Protein AF-A0A2M8CZ99-F1 (afdb_monomer_lite)

pLDDT: mean 76.45, std 15.58, range [29.05, 92.25]

Sequence (124 aa):
MENLRRVLPVLRQHGIDKVTVSFNGEGDSGSIEDILYEPRGNEEAVKALPVEHISTSSFFDDGQWRRHATPEQSTLNEAIDALTYDYLEETNVDWYNNDGGYGDLVIDVQRWSQKIGHVAKVEF

Secondary structure (DSSP, 8-state):
-HHHHHHHHHHHHTT--EEEEEEE--SSS-EEEEEEEESSS-HHHHHT-EEEEEEEEEEEETTEEEEEEEEEEEEHHHHHHHHHHHHHHHTT---SSSS-EEEEEEEETTTTEEEEEEEEE---

Foldseek 3Di:
DQLLVFLLVLCVVVVFQKKKWKWKQPDPPTDTDDIDTPPDDCCVVQQADWTWAWDWDWDDDPNDIDIDTDTDTGGSNVSVVRVVVVVCVVVVPPCHPDFMKIFMWMQRSPVSDIDTDDIDTNPD

Radius of gyration: 14.99 Å; chains: 1; bounding box: 45×26×38 Å

Structure (mmCIF, N/CA/C/O backbone):
data_AF-A0A2M8CZ99-F1
#
_entry.id   AF-A0A2M8CZ99-F1
#
loop_
_atom_site.group_PDB
_atom_site.id
_atom_site.type_symbol
_atom_site.label_atom_id
_atom_site.label_alt_id
_atom_site.label_comp_id
_atom_site.label_asym_id
_atom_site.label_entity_id
_atom_site.label_seq_id
_atom_site.pdbx_PDB_ins_code
_atom_site.Cartn_x
_atom_site.Cartn_y
_atom_site.Cartn_z
_atom_site.occupancy
_atom_site.B_iso_or_equiv
_atom_site.auth_seq_id
_atom_site.auth_comp_id
_atom_site.auth_asym_id
_atom_site.auth_atom_id
_atom_site.pdbx_PDB_model_num
ATOM 1 N N . MET A 1 1 ? 5.457 -11.922 -4.084 1.00 71.00 1 MET A N 1
ATOM 2 C CA . MET A 1 1 ? 4.992 -11.003 -3.016 1.00 71.00 1 MET A CA 1
ATOM 3 C C . MET A 1 1 ? 4.992 -11.615 -1.625 1.00 71.00 1 MET A C 1
ATOM 5 O O . MET A 1 1 ? 3.970 -12.086 -1.123 1.00 71.00 1 MET A O 1
ATOM 9 N N . GLU A 1 2 ? 6.153 -11.585 -0.973 1.00 81.50 2 GLU A N 1
ATOM 10 C CA . GLU A 1 2 ? 6.298 -11.928 0.448 1.00 81.50 2 GLU A CA 1
ATOM 11 C C . GLU A 1 2 ? 5.700 -10.840 1.361 1.00 81.50 2 GLU A C 1
ATOM 13 O O . GLU A 1 2 ? 5.029 -11.159 2.346 1.00 81.50 2 GLU A O 1
ATOM 18 N N . ASN A 1 3 ? 5.828 -9.566 0.973 1.00 85.12 3 ASN A N 1
ATOM 19 C CA . ASN A 1 3 ? 5.297 -8.417 1.715 1.00 85.12 3 ASN A CA 1
ATOM 20 C C . ASN A 1 3 ? 3.779 -8.463 1.892 1.00 85.12 3 ASN A C 1
ATOM 22 O O . ASN A 1 3 ? 3.289 -8.213 2.991 1.00 85.12 3 ASN A O 1
ATOM 26 N N . LEU A 1 4 ? 3.032 -8.911 0.876 1.00 84.69 4 LEU A N 1
ATOM 27 C CA . LEU A 1 4 ? 1.574 -9.036 0.960 1.00 84.69 4 LEU A CA 1
ATOM 28 C C . LEU A 1 4 ? 1.154 -9.935 2.130 1.00 84.69 4 LEU A C 1
ATOM 30 O O . LEU A 1 4 ? 0.241 -9.617 2.890 1.00 84.69 4 LEU A O 1
ATOM 34 N N . ARG A 1 5 ? 1.840 -11.071 2.289 1.00 85.62 5 ARG A N 1
ATOM 35 C CA . ARG A 1 5 ? 1.526 -12.059 3.331 1.00 85.62 5 ARG A CA 1
ATOM 36 C C . ARG A 1 5 ? 1.786 -11.520 4.735 1.00 85.62 5 ARG A C 1
ATOM 38 O O . ARG A 1 5 ? 1.172 -12.004 5.682 1.00 85.62 5 ARG A O 1
ATOM 45 N N . ARG A 1 6 ? 2.677 -10.536 4.854 1.00 87.12 6 ARG A N 1
ATOM 46 C CA . ARG A 1 6 ? 3.066 -9.890 6.109 1.00 87.12 6 ARG A CA 1
ATOM 47 C C . ARG A 1 6 ? 2.130 -8.731 6.468 1.00 87.12 6 ARG A C 1
ATOM 49 O O . ARG A 1 6 ? 1.743 -8.619 7.626 1.00 87.12 6 ARG A O 1
ATOM 56 N N . VAL A 1 7 ? 1.679 -7.939 5.489 1.00 88.88 7 VAL A N 1
ATOM 57 C CA . VAL A 1 7 ? 0.775 -6.795 5.735 1.00 88.88 7 VAL A CA 1
ATOM 58 C C . VAL A 1 7 ? -0.695 -7.190 5.912 1.00 88.88 7 VAL A C 1
ATOM 60 O O . VAL A 1 7 ? -1.388 -6.610 6.746 1.00 88.88 7 VAL A O 1
ATOM 63 N N . LEU A 1 8 ? -1.188 -8.204 5.187 1.00 87.69 8 LEU A N 1
ATOM 64 C CA . LEU A 1 8 ? -2.589 -8.646 5.264 1.00 87.69 8 LEU A CA 1
ATOM 65 C C . LEU A 1 8 ? -3.090 -8.956 6.689 1.00 87.69 8 LEU A C 1
ATOM 67 O O . LEU A 1 8 ? -4.171 -8.477 7.038 1.00 87.69 8 LEU A O 1
ATOM 71 N N . PRO A 1 9 ? -2.380 -9.733 7.533 1.00 88.44 9 PRO A N 1
ATOM 72 C CA . PRO A 1 9 ? -2.855 -10.008 8.889 1.00 88.44 9 PRO A CA 1
ATOM 73 C C . PRO A 1 9 ? -2.952 -8.742 9.749 1.00 88.44 9 PRO A C 1
ATOM 75 O O . PRO A 1 9 ? -3.906 -8.620 10.516 1.00 88.44 9 PRO A O 1
ATOM 78 N N . VAL A 1 10 ? -2.028 -7.788 9.582 1.00 89.38 10 VAL A N 1
ATOM 79 C CA . VAL A 1 10 ? -2.047 -6.506 10.305 1.00 89.38 10 VAL A CA 1
ATOM 80 C C . VAL A 1 10 ? -3.265 -5.682 9.889 1.00 89.38 10 VAL A C 1
ATOM 82 O O . VAL A 1 10 ? -4.031 -5.238 10.742 1.00 89.38 10 VAL A O 1
ATOM 85 N N . LEU A 1 11 ? -3.522 -5.560 8.584 1.00 88.69 11 LEU A N 1
ATOM 86 C CA . LEU A 1 11 ? -4.700 -4.856 8.067 1.00 88.69 11 LEU A CA 1
ATOM 87 C C . LEU A 1 11 ? -6.007 -5.457 8.608 1.00 88.69 11 LEU A C 1
ATOM 89 O O . LEU A 1 11 ? -6.867 -4.728 9.104 1.00 88.69 11 LEU A O 1
ATOM 93 N N . ARG A 1 12 ? -6.126 -6.792 8.613 1.00 88.00 12 ARG A N 1
ATOM 94 C CA . ARG A 1 12 ? -7.306 -7.493 9.154 1.00 88.00 12 ARG A CA 1
ATOM 95 C C . ARG A 1 12 ? -7.498 -7.264 10.644 1.00 88.00 12 ARG A C 1
ATOM 97 O O . ARG A 1 12 ? -8.627 -7.063 11.083 1.00 88.00 12 ARG A O 1
ATOM 104 N N . GLN A 1 13 ? -6.419 -7.313 11.420 1.00 88.81 13 GLN A N 1
ATOM 105 C CA . GLN A 1 13 ? -6.473 -7.107 12.865 1.00 88.81 13 GLN A CA 1
ATOM 106 C C . GLN A 1 13 ? -6.985 -5.707 13.221 1.00 88.81 13 GLN A C 1
ATOM 108 O O . GLN A 1 13 ? -7.684 -5.544 14.219 1.00 88.81 13 GLN A O 1
ATOM 113 N N . HIS A 1 14 ? -6.669 -4.717 12.389 1.00 87.75 14 HIS A N 1
ATOM 114 C CA . HIS A 1 14 ? -7.084 -3.331 12.575 1.00 87.75 14 HIS A CA 1
ATOM 115 C C . HIS A 1 14 ? -8.393 -2.973 11.859 1.00 87.75 14 HIS A C 1
ATOM 117 O O . HIS A 1 14 ? -8.783 -1.807 11.853 1.00 87.75 14 HIS A O 1
ATOM 123 N N . GLY A 1 15 ? -9.097 -3.966 11.305 1.00 87.12 15 GLY A N 1
ATOM 124 C CA . GLY A 1 15 ? -10.402 -3.775 10.674 1.00 87.12 15 GLY A CA 1
ATOM 125 C C . GLY A 1 15 ? -10.345 -3.015 9.351 1.00 87.12 15 GLY A C 1
ATOM 126 O O . GLY A 1 15 ? -11.344 -2.416 8.975 1.00 87.12 15 GLY A O 1
ATOM 127 N N . ILE A 1 16 ? -9.196 -3.020 8.668 1.00 89.62 16 ILE A N 1
ATOM 128 C CA . ILE A 1 16 ? -9.060 -2.454 7.326 1.00 89.62 16 ILE A CA 1
ATOM 129 C C . ILE A 1 16 ? -9.536 -3.482 6.302 1.00 89.62 16 ILE A C 1
ATOM 131 O O . ILE A 1 16 ? -9.026 -4.602 6.235 1.00 89.62 16 ILE A O 1
ATOM 135 N N . ASP A 1 17 ? -10.504 -3.079 5.489 1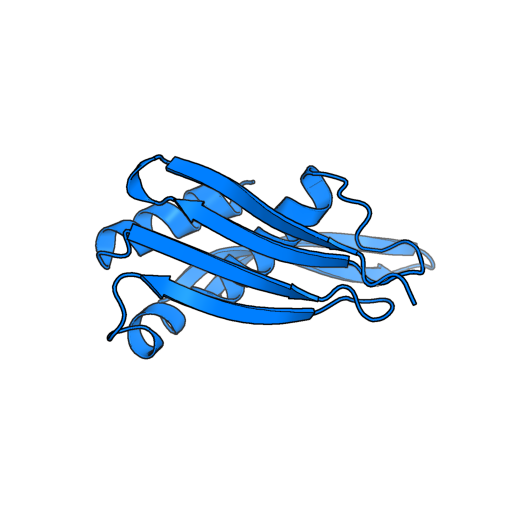.00 87.75 17 ASP A N 1
ATOM 136 C CA . ASP A 1 17 ? -11.105 -3.898 4.441 1.00 87.75 17 ASP A CA 1
ATOM 137 C C . ASP A 1 17 ? -10.393 -3.728 3.099 1.00 87.75 17 ASP A C 1
AT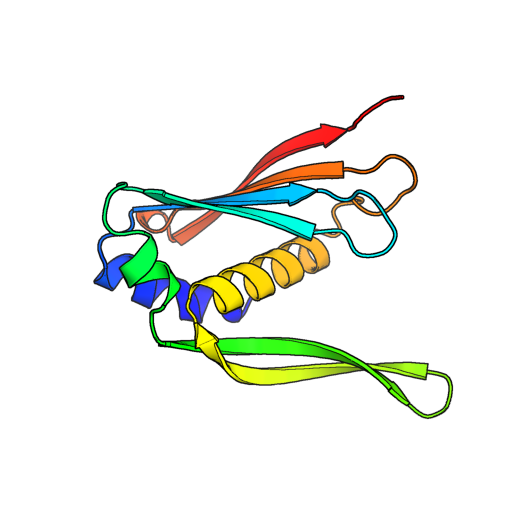OM 139 O O . ASP A 1 17 ? -10.297 -4.676 2.311 1.00 87.75 17 ASP A O 1
ATOM 143 N N . LYS A 1 18 ? -9.893 -2.520 2.829 1.00 87.31 18 LYS A N 1
ATOM 144 C CA . LYS A 1 18 ? -9.289 -2.171 1.545 1.00 87.31 18 LYS A CA 1
ATOM 145 C C . LYS A 1 18 ? -8.218 -1.101 1.722 1.00 87.31 18 LYS A C 1
ATOM 147 O O . LYS A 1 18 ? -8.410 -0.149 2.476 1.00 87.31 18 LYS A O 1
ATOM 152 N N . VAL A 1 19 ? -7.114 -1.258 1.000 1.00 89.19 19 VAL A N 1
ATOM 153 C CA . VAL A 1 19 ? -6.058 -0.245 0.885 1.00 89.19 19 VAL A CA 1
ATOM 154 C C . VAL A 1 19 ? -5.923 0.137 -0.579 1.00 89.19 19 VAL A C 1
ATOM 156 O O . VAL A 1 19 ? -5.883 -0.745 -1.436 1.00 89.19 19 VAL A O 1
ATOM 159 N N . THR A 1 20 ? -5.883 1.433 -0.865 1.00 88.50 20 THR A N 1
ATOM 160 C CA . THR A 1 20 ? -5.634 1.957 -2.212 1.00 88.50 20 THR A CA 1
ATOM 161 C C . THR A 1 20 ? -4.359 2.778 -2.169 1.00 88.50 20 THR A C 1
ATOM 163 O O . THR A 1 20 ? -4.270 3.712 -1.377 1.00 88.50 20 THR A O 1
ATOM 166 N N . VAL A 1 21 ? -3.381 2.400 -2.982 1.00 88.25 21 VAL A N 1
ATOM 167 C CA . VAL A 1 21 ? -2.092 3.080 -3.102 1.00 88.25 21 VAL A CA 1
ATOM 168 C C . VAL A 1 21 ? -2.042 3.744 -4.464 1.00 88.25 21 VAL A C 1
ATOM 170 O O . VAL A 1 21 ? -2.055 3.044 -5.476 1.00 88.25 21 VAL A O 1
ATOM 173 N N . SER A 1 22 ? -1.992 5.069 -4.486 1.00 85.31 22 SER A N 1
ATOM 174 C CA . SER A 1 22 ? -1.810 5.844 -5.708 1.00 85.31 22 SER A CA 1
ATOM 175 C C . SER A 1 22 ? -0.321 6.052 -5.949 1.00 85.31 22 SER A C 1
ATOM 177 O O . SER A 1 22 ? 0.404 6.467 -5.047 1.00 85.31 22 SER A O 1
ATOM 179 N N . PHE A 1 23 ? 0.140 5.767 -7.161 1.00 81.31 23 PHE A N 1
ATOM 180 C CA . PHE A 1 23 ? 1.528 5.958 -7.564 1.00 81.31 23 PHE A CA 1
ATOM 181 C C . PHE A 1 23 ? 1.603 6.749 -8.868 1.00 81.31 23 PHE A C 1
ATOM 183 O O . PHE A 1 23 ? 0.742 6.628 -9.747 1.00 81.31 23 PHE A O 1
ATOM 190 N N . ASN A 1 24 ? 2.660 7.544 -8.996 1.00 74.69 24 ASN A N 1
A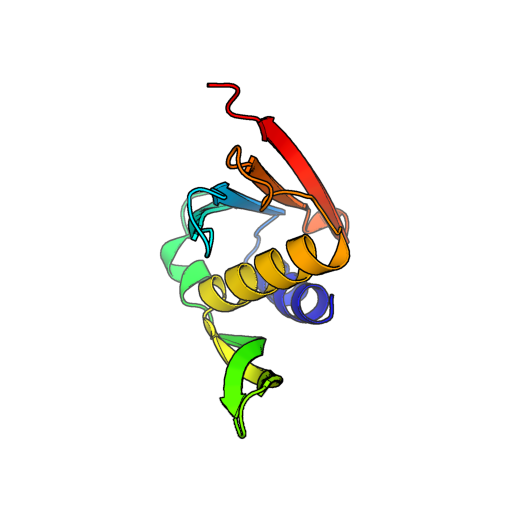TOM 191 C CA . ASN A 1 24 ? 3.035 8.206 -10.231 1.00 74.69 24 ASN A CA 1
ATOM 192 C C . ASN A 1 24 ? 4.398 7.691 -10.712 1.00 74.69 24 ASN A C 1
ATOM 194 O O . ASN A 1 24 ? 5.304 7.380 -9.946 1.00 74.69 24 ASN A O 1
ATOM 198 N N . GLY A 1 25 ? 4.525 7.550 -12.021 1.00 68.00 25 GLY A N 1
ATOM 199 C CA . GLY A 1 25 ? 5.749 7.141 -12.693 1.00 68.00 25 GLY A CA 1
ATOM 200 C C . GLY A 1 25 ? 6.535 8.312 -13.265 1.00 68.00 25 GLY A C 1
ATOM 201 O O . GLY A 1 25 ? 7.299 8.115 -14.205 1.00 68.00 25 GLY A O 1
ATOM 202 N N . GLU A 1 26 ? 6.287 9.539 -12.801 1.00 56.03 26 GLU A N 1
ATOM 203 C CA . GLU A 1 26 ? 6.962 10.715 -13.343 1.00 56.03 26 GLU A CA 1
ATOM 204 C C . GLU A 1 26 ? 8.433 10.728 -12.881 1.00 56.03 26 GLU A C 1
ATOM 206 O O . GLU A 1 26 ? 8.732 10.831 -11.693 1.00 56.03 26 GLU A O 1
ATOM 211 N N . GLY A 1 27 ? 9.362 10.600 -13.834 1.00 51.31 27 GLY A N 1
ATOM 212 C CA . GLY A 1 27 ? 10.810 10.577 -13.590 1.00 51.31 27 GLY A CA 1
ATOM 213 C C . GLY A 1 27 ? 11.419 9.174 -13.437 1.00 51.31 27 GLY A C 1
ATOM 214 O O . GLY A 1 27 ? 10.730 8.162 -13.468 1.00 51.31 27 GLY A O 1
ATOM 215 N N . ASP A 1 28 ? 12.744 9.114 -13.266 1.00 49.84 28 ASP A N 1
ATOM 216 C CA . ASP A 1 28 ? 13.528 7.863 -13.206 1.00 49.84 28 ASP A CA 1
ATOM 217 C C . ASP A 1 28 ? 13.236 6.967 -11.984 1.00 49.84 28 ASP A C 1
ATOM 219 O O . ASP A 1 28 ? 13.707 5.832 -11.931 1.00 49.84 28 ASP A O 1
ATOM 223 N N . SER A 1 29 ? 12.482 7.449 -10.993 1.00 57.88 29 SER A N 1
ATOM 224 C CA . SER A 1 29 ? 12.252 6.708 -9.743 1.00 57.88 29 SER A CA 1
ATOM 225 C C . SER A 1 29 ? 10.789 6.396 -9.448 1.00 57.88 29 SER A C 1
ATOM 227 O O . SER A 1 29 ? 10.541 5.502 -8.641 1.00 57.88 29 SER A O 1
ATOM 229 N N . GLY A 1 30 ? 9.833 7.089 -10.084 1.00 62.00 30 GLY A N 1
ATOM 230 C CA . GLY A 1 30 ? 8.431 7.076 -9.649 1.00 62.00 30 GLY A CA 1
ATOM 231 C C . GLY A 1 30 ? 8.273 7.503 -8.185 1.00 62.00 30 GLY A C 1
ATOM 232 O O . GLY A 1 30 ? 9.249 7.689 -7.455 1.00 62.00 30 GLY A O 1
ATOM 233 N N . SER A 1 31 ? 7.050 7.726 -7.729 1.00 69.62 31 SER A N 1
ATOM 234 C CA . SER A 1 31 ? 6.764 7.963 -6.314 1.00 69.62 31 SER A CA 1
ATOM 235 C C . SER A 1 31 ? 5.387 7.430 -5.948 1.00 69.62 31 SER A C 1
ATOM 237 O O . SER A 1 31 ? 4.451 7.413 -6.751 1.00 69.62 31 SER A O 1
ATOM 239 N N . ILE A 1 32 ? 5.269 6.966 -4.709 1.00 78.62 32 ILE A N 1
ATOM 240 C CA . ILE A 1 32 ? 3.975 6.666 -4.112 1.00 78.62 32 ILE A CA 1
ATOM 241 C C . ILE A 1 32 ? 3.420 7.979 -3.574 1.00 78.62 32 ILE A C 1
ATOM 243 O O . ILE A 1 32 ? 4.046 8.649 -2.756 1.00 78.62 32 ILE A O 1
ATOM 247 N N . GLU A 1 33 ? 2.259 8.361 -4.093 1.00 81.19 33 GLU A N 1
ATOM 248 C CA . GLU A 1 33 ? 1.655 9.671 -3.870 1.00 81.19 33 GLU A CA 1
ATOM 249 C C . GLU A 1 33 ? 0.787 9.666 -2.613 1.00 81.19 33 GLU A C 1
ATOM 251 O O . GLU A 1 33 ? 0.882 10.562 -1.776 1.00 81.19 33 GLU A O 1
ATOM 256 N N . ASP A 1 34 ? -0.075 8.654 -2.478 1.00 84.44 34 ASP A N 1
ATOM 257 C CA . ASP A 1 34 ? -0.994 8.551 -1.348 1.00 84.44 34 ASP A CA 1
ATOM 258 C C . ASP A 1 34 ? -1.373 7.102 -1.036 1.00 84.44 34 ASP A C 1
ATOM 260 O O . ASP A 1 34 ? -1.431 6.238 -1.915 1.00 84.44 34 ASP A O 1
ATOM 264 N N . ILE A 1 35 ? -1.668 6.850 0.241 1.00 88.25 35 ILE A N 1
ATOM 265 C CA . ILE A 1 35 ? -2.144 5.557 0.737 1.00 88.25 35 ILE A CA 1
ATOM 266 C C . ILE A 1 35 ? -3.427 5.780 1.534 1.00 88.25 35 ILE A C 1
ATOM 268 O O . ILE A 1 35 ? -3.417 6.315 2.652 1.00 88.25 35 ILE A O 1
ATOM 272 N N . LEU A 1 36 ? -4.529 5.305 0.959 1.00 88.88 36 LEU A N 1
ATOM 273 C CA . LEU A 1 36 ? -5.875 5.368 1.511 1.00 88.88 36 LEU A CA 1
ATOM 274 C C . LEU A 1 36 ? -6.242 4.046 2.179 1.00 88.88 36 LEU A C 1
ATOM 276 O O . LEU A 1 36 ? -6.214 2.990 1.546 1.00 88.88 36 LEU A O 1
ATOM 280 N N . TYR A 1 37 ? -6.668 4.121 3.439 1.00 89.19 37 TYR A N 1
ATOM 281 C CA . TYR A 1 37 ? -7.160 2.976 4.205 1.00 89.19 37 TYR A CA 1
ATOM 282 C C . TYR A 1 37 ? -8.675 3.085 4.390 1.00 89.19 37 TYR A C 1
ATOM 284 O O . TYR A 1 37 ? -9.194 4.121 4.809 1.00 89.19 37 TYR A O 1
ATOM 292 N N . GLU A 1 38 ? -9.396 2.006 4.097 1.00 87.75 38 GLU A N 1
ATOM 293 C CA . GLU A 1 38 ? -10.843 1.915 4.286 1.00 87.75 38 GLU A CA 1
ATOM 294 C C . GLU A 1 38 ? -11.195 0.792 5.275 1.00 87.75 38 GLU A C 1
ATOM 296 O O . GLU A 1 38 ? -10.674 -0.317 5.126 1.00 87.75 38 GLU A O 1
ATOM 301 N N . PRO A 1 39 ? -12.094 1.038 6.250 1.00 84.62 39 PRO A N 1
ATOM 302 C CA . PRO A 1 39 ? -12.854 2.272 6.480 1.00 84.62 39 PRO A CA 1
ATOM 303 C C . PRO A 1 39 ? -12.000 3.427 7.038 1.00 84.62 39 PRO A C 1
ATOM 305 O O . PRO A 1 39 ? -11.070 3.221 7.816 1.00 84.62 39 PRO A O 1
ATOM 308 N N . ARG A 1 40 ? -12.340 4.659 6.635 1.00 78.75 40 ARG A N 1
ATOM 309 C CA . ARG A 1 40 ? -11.625 5.885 7.036 1.00 78.75 40 ARG A CA 1
ATOM 310 C C . ARG A 1 40 ? -11.812 6.209 8.518 1.00 78.75 40 ARG A C 1
ATOM 312 O O . ARG A 1 40 ? -12.853 5.895 9.097 1.00 78.75 40 ARG A O 1
ATOM 319 N N . GLY A 1 41 ? -10.842 6.921 9.096 1.00 78.06 41 GLY A N 1
ATOM 320 C CA . GLY A 1 41 ? -10.948 7.492 10.446 1.00 78.06 41 GLY A CA 1
ATOM 321 C C . GLY A 1 41 ? -9.912 7.016 11.465 1.00 78.06 41 GLY A C 1
ATOM 322 O O . GLY A 1 41 ? -9.858 7.579 12.554 1.00 78.06 41 GLY A O 1
ATOM 323 N N . ASN A 1 42 ? -9.077 6.026 11.133 1.00 76.75 42 ASN A N 1
ATOM 324 C CA . ASN A 1 42 ? -7.952 5.605 11.983 1.00 76.75 42 ASN A CA 1
ATOM 325 C C . ASN A 1 42 ? -6.636 5.458 11.199 1.00 76.75 42 ASN A C 1
ATOM 327 O O . ASN A 1 42 ? -5.751 4.693 11.576 1.00 76.75 42 ASN A O 1
ATOM 331 N N . GLU A 1 43 ? -6.525 6.174 10.080 1.00 79.94 43 GLU A N 1
ATOM 332 C CA . GLU A 1 43 ? -5.419 6.053 9.127 1.00 79.94 43 GLU A CA 1
ATOM 333 C C . GLU A 1 43 ? -4.066 6.342 9.779 1.00 79.94 43 GLU A C 1
ATOM 335 O O . GLU A 1 43 ? -3.146 5.553 9.618 1.00 79.94 43 GLU A O 1
ATOM 340 N N . GLU A 1 44 ? -3.941 7.406 10.575 1.00 82.88 44 GLU A N 1
ATOM 341 C CA . GLU A 1 44 ? -2.673 7.756 11.234 1.00 82.88 44 GLU A CA 1
ATOM 342 C C . GLU A 1 44 ? -2.193 6.671 12.206 1.00 82.88 44 GLU A C 1
ATOM 344 O O . GLU A 1 44 ? -1.011 6.326 12.230 1.00 82.88 44 GLU A O 1
ATOM 349 N N . ALA A 1 45 ? -3.114 6.082 12.973 1.00 84.94 45 ALA A N 1
ATOM 350 C CA . ALA A 1 45 ? -2.775 5.015 13.906 1.00 84.94 45 ALA A CA 1
ATOM 351 C C . ALA A 1 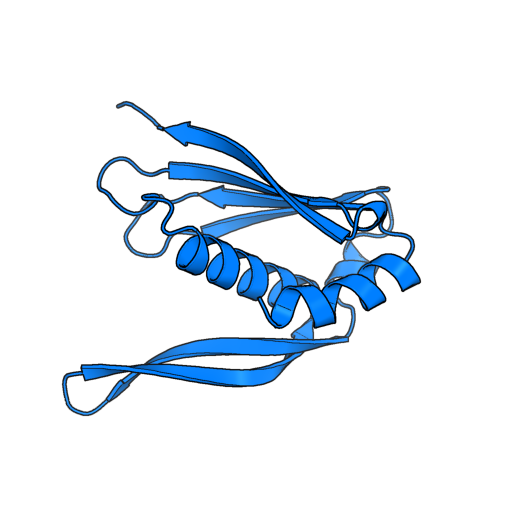45 ? -2.368 3.733 13.175 1.00 84.94 45 ALA A C 1
ATOM 353 O O . ALA A 1 45 ? -1.491 3.019 13.648 1.00 84.94 45 ALA A O 1
ATOM 354 N N . VAL A 1 46 ? -3.003 3.447 12.033 1.00 86.69 46 VAL A N 1
ATOM 355 C CA . VAL A 1 46 ? -2.727 2.266 11.210 1.00 86.69 46 VAL A CA 1
ATOM 356 C C . VAL A 1 46 ? -1.416 2.423 10.441 1.00 86.69 46 VAL A C 1
ATOM 358 O O . VAL A 1 46 ? -0.604 1.502 10.442 1.00 86.69 46 VAL A O 1
ATOM 361 N N . LYS A 1 47 ? -1.161 3.602 9.860 1.00 87.69 47 LYS A N 1
ATOM 362 C CA . LYS A 1 47 ? 0.079 3.939 9.142 1.00 87.69 47 LYS A CA 1
ATOM 363 C C . LYS A 1 47 ? 1.316 3.700 10.005 1.00 87.69 47 LYS A C 1
ATOM 365 O O . LYS A 1 47 ? 2.286 3.138 9.513 1.00 87.69 47 LYS A O 1
ATOM 370 N N . ALA A 1 48 ? 1.257 4.062 11.288 1.00 89.06 48 ALA A N 1
ATOM 371 C CA . ALA A 1 48 ? 2.369 3.941 12.231 1.00 89.06 48 ALA A CA 1
ATOM 372 C C . ALA A 1 48 ? 2.538 2.543 12.864 1.00 89.06 48 ALA A C 1
ATOM 374 O O . ALA A 1 48 ? 3.417 2.365 13.711 1.00 89.06 48 ALA A O 1
ATOM 375 N N . LEU A 1 49 ? 1.713 1.551 12.505 1.00 89.38 49 LEU A N 1
ATOM 376 C CA . LEU A 1 49 ? 1.806 0.220 13.109 1.00 89.38 49 LEU A CA 1
ATOM 377 C C . LEU A 1 49 ? 3.127 -0.460 12.748 1.00 89.38 49 LEU A C 1
ATOM 379 O O . LEU A 1 49 ? 3.483 -0.478 11.573 1.00 89.38 49 LEU A O 1
ATOM 383 N N . PRO A 1 50 ? 3.831 -1.067 13.715 1.00 90.81 50 PRO A N 1
ATOM 384 C CA . PRO A 1 50 ? 5.036 -1.821 13.419 1.00 90.81 50 PRO A CA 1
ATOM 385 C C . PRO A 1 50 ? 4.683 -3.114 12.675 1.00 90.81 50 PRO A C 1
ATOM 387 O O . PRO A 1 50 ? 3.849 -3.898 13.136 1.00 90.81 50 PRO A O 1
ATOM 390 N N . VAL A 1 51 ? 5.336 -3.352 11.542 1.00 91.44 51 VAL A N 1
ATOM 391 C CA . VAL A 1 51 ? 5.226 -4.594 10.775 1.00 91.44 51 VAL A CA 1
ATOM 392 C C . VAL A 1 51 ? 6.587 -4.995 10.215 1.00 91.44 51 VAL A C 1
ATOM 394 O O . VAL A 1 51 ? 7.377 -4.167 9.757 1.00 91.44 51 VAL A O 1
ATOM 397 N N . GLU A 1 52 ? 6.845 -6.299 10.228 1.00 92.25 52 GLU A N 1
ATOM 398 C CA . GLU A 1 52 ? 8.031 -6.864 9.603 1.00 92.25 52 GLU A CA 1
ATOM 399 C C . GLU A 1 52 ? 7.762 -7.087 8.113 1.00 92.25 52 GLU A C 1
ATOM 401 O O . GLU A 1 52 ? 6.923 -7.913 7.740 1.00 92.25 52 GLU A O 1
ATOM 406 N N . HIS A 1 53 ? 8.507 -6.406 7.255 1.00 90.62 53 HIS A N 1
ATOM 407 C CA . HIS A 1 53 ? 8.414 -6.526 5.804 1.00 90.62 53 HIS A CA 1
ATOM 408 C C . HIS A 1 53 ? 9.796 -6.770 5.197 1.00 90.62 53 HIS A C 1
ATOM 410 O O . HIS A 1 53 ? 10.816 -6.582 5.848 1.00 90.62 53 HIS A O 1
ATOM 416 N N . ILE A 1 54 ? 9.839 -7.255 3.966 1.00 89.06 54 ILE A N 1
ATOM 417 C CA . ILE A 1 54 ? 11.057 -7.344 3.172 1.00 89.06 54 ILE A CA 1
ATOM 418 C C . ILE A 1 54 ? 11.285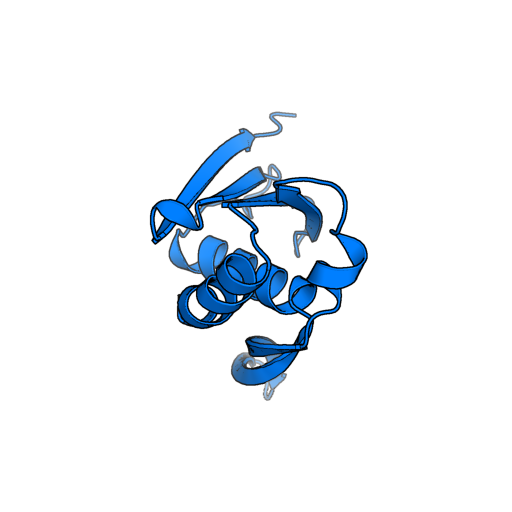 -5.981 2.526 1.00 89.06 54 ILE A C 1
ATOM 420 O O . ILE A 1 54 ? 10.531 -5.583 1.636 1.00 89.06 54 ILE A O 1
ATOM 424 N N . SER A 1 55 ? 12.320 -5.285 2.983 1.00 84.06 55 SER A N 1
ATOM 425 C CA . SER A 1 55 ? 12.786 -4.045 2.374 1.00 84.06 55 SER A CA 1
ATOM 426 C C . SER A 1 55 ? 13.819 -4.381 1.303 1.00 84.06 55 SER A C 1
ATOM 428 O O . SER A 1 55 ? 14.789 -5.099 1.573 1.00 84.06 55 SER A O 1
ATOM 430 N N . THR A 1 56 ? 13.593 -3.892 0.083 1.00 82.19 56 THR A N 1
ATOM 431 C CA . THR A 1 56 ? 14.517 -4.051 -1.043 1.00 82.19 56 THR A CA 1
ATOM 432 C C . THR A 1 56 ? 15.214 -2.727 -1.289 1.00 82.19 56 THR A C 1
ATOM 434 O O . THR A 1 56 ? 14.601 -1.763 -1.733 1.00 82.19 56 THR A O 1
ATOM 437 N N . SER A 1 57 ? 16.517 -2.687 -1.036 1.00 77.75 57 SER A N 1
ATOM 438 C CA . SER A 1 57 ? 17.351 -1.524 -1.336 1.00 77.75 57 SER A CA 1
ATOM 439 C C . SER A 1 57 ? 18.304 -1.832 -2.485 1.00 77.75 57 SER A C 1
ATOM 441 O O . SER A 1 57 ? 18.908 -2.908 -2.545 1.00 77.75 57 SER A O 1
ATOM 443 N N . SER A 1 58 ? 18.455 -0.867 -3.391 1.00 78.12 58 SER A N 1
ATOM 444 C CA . SER A 1 58 ? 19.458 -0.907 -4.455 1.00 78.12 58 SER A CA 1
ATOM 445 C C . SER A 1 58 ? 20.672 -0.092 -4.034 1.00 78.12 58 SER A C 1
ATOM 447 O O . SER A 1 58 ? 20.545 1.074 -3.669 1.00 78.12 58 SER A O 1
ATOM 449 N N . PHE A 1 59 ? 21.858 -0.684 -4.103 1.00 80.00 59 PHE A N 1
ATOM 450 C CA . PHE A 1 59 ? 23.113 0.018 -3.861 1.00 80.00 59 PHE A CA 1
ATOM 451 C C . PHE A 1 59 ? 24.118 -0.275 -4.968 1.00 80.00 59 PHE A C 1
ATOM 453 O O . PHE A 1 59 ? 24.114 -1.341 -5.585 1.00 80.00 59 PHE A O 1
ATOM 460 N N . PHE A 1 60 ? 24.986 0.696 -5.227 1.00 81.31 60 PHE A N 1
ATOM 461 C CA . PHE A 1 60 ? 26.038 0.566 -6.221 1.00 81.31 60 PHE A CA 1
ATOM 462 C C . PHE A 1 60 ? 27.302 0.012 -5.558 1.00 81.31 60 PHE A C 1
ATOM 464 O O . PHE A 1 60 ? 27.896 0.677 -4.711 1.00 81.31 60 PHE A O 1
ATOM 471 N N . ASP A 1 61 ? 27.698 -1.206 -5.930 1.00 85.88 61 ASP A N 1
ATOM 472 C CA . ASP A 1 6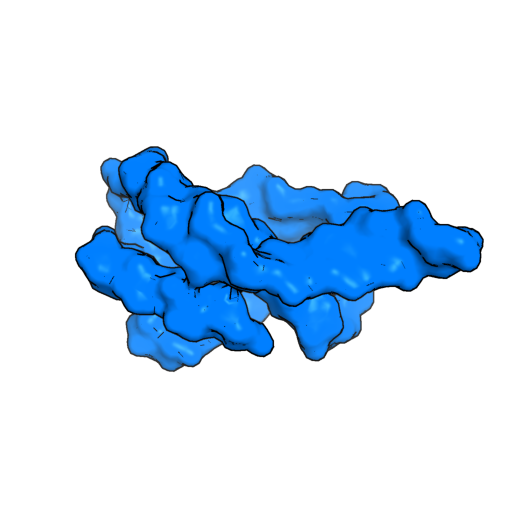1 ? 28.895 -1.884 -5.421 1.00 85.88 61 ASP A CA 1
ATOM 473 C C . ASP A 1 61 ? 29.702 -2.467 -6.587 1.00 85.88 61 ASP A C 1
ATOM 475 O O . ASP A 1 61 ? 29.165 -3.173 -7.441 1.00 85.88 61 ASP A O 1
ATOM 479 N N . ASP A 1 62 ? 30.997 -2.151 -6.631 1.00 84.75 62 ASP A N 1
ATOM 480 C CA . ASP A 1 62 ? 31.947 -2.639 -7.645 1.00 84.75 62 ASP A CA 1
ATOM 481 C C . ASP A 1 62 ? 31.498 -2.427 -9.109 1.00 84.75 62 ASP A C 1
ATOM 483 O O . ASP A 1 62 ? 31.574 -3.312 -9.959 1.00 84.75 62 ASP A O 1
ATOM 487 N N . GLY A 1 63 ? 30.977 -1.237 -9.424 1.00 87.56 63 GLY A N 1
ATOM 488 C CA . GLY A 1 63 ? 30.557 -0.907 -10.790 1.00 87.56 63 GLY A CA 1
ATOM 489 C C . GLY A 1 63 ? 29.220 -1.527 -11.214 1.00 87.56 63 GLY A C 1
ATOM 490 O O . GLY A 1 63 ? 28.824 -1.378 -12.369 1.00 87.56 63 GLY A O 1
ATOM 491 N N . GLN A 1 64 ? 28.527 -2.222 -10.309 1.00 85.31 64 GLN A N 1
ATOM 492 C CA . GLN A 1 64 ? 27.265 -2.898 -10.584 1.00 85.31 64 GLN A CA 1
ATOM 493 C C . GLN A 1 64 ? 26.197 -2.475 -9.574 1.00 85.31 64 GLN A C 1
ATOM 495 O O . GLN A 1 64 ? 26.444 -2.373 -8.373 1.00 85.31 64 GLN A O 1
ATOM 500 N N . TRP A 1 65 ? 24.976 -2.263 -10.061 1.00 80.38 65 TRP A N 1
ATOM 501 C CA . TRP A 1 65 ? 23.819 -2.137 -9.185 1.00 80.38 65 TRP A CA 1
ATOM 502 C C . TRP A 1 65 ? 23.495 -3.499 -8.586 1.00 80.38 65 TRP A C 1
ATOM 504 O O . TRP A 1 65 ? 23.212 -4.459 -9.306 1.00 80.38 65 TRP A O 1
ATOM 514 N N . ARG A 1 66 ? 23.539 -3.581 -7.260 1.00 82.06 66 ARG A N 1
ATOM 515 C CA . ARG A 1 66 ? 23.129 -4.758 -6.505 1.00 82.06 66 ARG A CA 1
ATOM 516 C C . ARG A 1 66 ? 21.867 -4.443 -5.731 1.00 82.06 66 ARG A C 1
ATOM 518 O O . ARG A 1 66 ? 21.688 -3.340 -5.223 1.00 82.06 66 ARG A O 1
ATOM 525 N N . ARG A 1 67 ? 21.002 -5.445 -5.643 1.00 80.38 67 ARG A N 1
ATOM 526 C CA . ARG A 1 67 ? 19.796 -5.401 -4.827 1.00 80.38 67 ARG A CA 1
ATOM 527 C C . ARG A 1 67 ? 19.968 -6.288 -3.616 1.00 80.38 67 ARG A C 1
ATOM 529 O O . ARG A 1 67 ? 20.519 -7.386 -3.714 1.00 80.38 67 ARG A O 1
ATOM 536 N N . HIS A 1 68 ? 19.487 -5.801 -2.487 1.00 83.12 68 HIS A N 1
ATOM 537 C CA . HIS A 1 68 ? 19.491 -6.534 -1.239 1.00 83.12 68 HIS A CA 1
ATOM 538 C C . HIS A 1 68 ? 18.104 -6.457 -0.630 1.00 83.12 68 HIS A C 1
ATOM 540 O O . HIS A 1 68 ? 17.594 -5.368 -0.383 1.00 83.12 68 HIS A O 1
ATOM 546 N N . ALA A 1 69 ? 17.506 -7.631 -0.457 1.00 85.56 69 ALA A N 1
ATOM 547 C CA . ALA A 1 69 ? 16.195 -7.809 0.132 1.00 85.56 69 ALA A CA 1
ATOM 548 C C . ALA A 1 69 ? 16.388 -8.418 1.521 1.00 85.56 69 ALA A C 1
ATOM 550 O O . ALA A 1 69 ? 16.873 -9.547 1.643 1.00 85.56 69 ALA A O 1
ATOM 551 N N . THR A 1 70 ? 16.042 -7.668 2.563 1.00 87.50 70 THR A N 1
ATOM 552 C CA . THR A 1 70 ? 16.173 -8.116 3.955 1.00 87.50 70 THR A CA 1
ATOM 553 C C . THR A 1 70 ? 14.896 -7.881 4.738 1.00 87.50 70 THR A C 1
ATOM 555 O O . THR A 1 70 ? 14.226 -6.875 4.510 1.00 87.50 70 THR A O 1
ATOM 558 N N . PRO A 1 71 ? 14.561 -8.774 5.685 1.00 88.38 71 PRO A N 1
ATOM 559 C CA . PRO A 1 71 ? 13.490 -8.508 6.628 1.00 88.38 71 PRO A CA 1
ATOM 560 C C . PRO A 1 71 ? 13.863 -7.320 7.521 1.00 88.38 71 PRO A C 1
ATOM 562 O O . PRO A 1 71 ? 14.923 -7.308 8.147 1.00 88.38 71 PRO A O 1
ATOM 565 N N . GLU A 1 72 ? 12.972 -6.341 7.587 1.00 89.19 72 GLU A N 1
ATOM 566 C CA . GLU A 1 72 ? 13.090 -5.125 8.378 1.00 89.19 72 GLU A CA 1
ATOM 567 C C . GLU A 1 72 ? 11.773 -4.845 9.117 1.00 89.19 72 GLU A C 1
ATOM 569 O O . GLU A 1 72 ? 10.676 -5.053 8.592 1.00 89.19 72 GLU A O 1
ATOM 574 N N . GLN A 1 73 ? 11.886 -4.383 10.363 1.00 89.81 73 GLN A N 1
ATOM 575 C CA . GLN A 1 73 ? 10.760 -3.910 11.166 1.00 89.81 73 GLN A CA 1
ATOM 576 C C . GLN A 1 73 ? 10.584 -2.409 10.948 1.00 89.81 73 GLN A C 1
ATOM 578 O O . GLN A 1 73 ? 11.385 -1.621 11.453 1.00 89.81 73 GLN A O 1
ATOM 583 N N . SER A 1 74 ? 9.515 -2.033 10.253 1.00 90.75 74 SER A N 1
ATOM 584 C CA . SER A 1 74 ? 9.200 -0.638 9.922 1.00 90.75 74 SER A CA 1
ATOM 585 C C . SER A 1 74 ? 7.710 -0.380 10.126 1.00 90.75 74 SER A C 1
ATOM 587 O O . SER A 1 74 ? 7.019 -1.156 10.789 1.00 90.75 74 SER A O 1
ATOM 589 N N . THR A 1 75 ? 7.205 0.741 9.617 1.00 92.19 75 THR A N 1
ATOM 590 C CA . THR A 1 75 ? 5.781 1.057 9.727 1.00 92.19 75 THR A CA 1
ATOM 591 C C . THR A 1 75 ? 4.967 0.321 8.664 1.00 92.19 75 THR A C 1
ATOM 593 O O . THR A 1 75 ? 5.486 -0.077 7.621 1.00 92.19 75 THR A O 1
ATOM 596 N N . LEU A 1 76 ? 3.669 0.156 8.906 1.00 90.25 76 LEU A N 1
ATOM 597 C CA . LEU A 1 76 ? 2.756 -0.426 7.932 1.00 90.25 76 LEU A CA 1
ATOM 598 C C . LEU A 1 76 ? 2.715 0.398 6.649 1.00 90.25 76 LEU A C 1
ATOM 600 O O . LEU A 1 76 ? 2.575 -0.182 5.581 1.00 90.25 76 LEU A O 1
ATOM 604 N N . ASN A 1 77 ? 2.872 1.719 6.745 1.00 90.44 77 ASN A N 1
ATOM 605 C CA . ASN A 1 77 ? 2.979 2.582 5.577 1.00 90.44 77 ASN A CA 1
ATOM 606 C C . ASN A 1 77 ? 4.178 2.187 4.699 1.00 90.44 77 ASN A C 1
ATOM 608 O O . ASN A 1 77 ? 3.988 1.882 3.529 1.00 90.44 77 ASN A O 1
ATOM 612 N N . GLU A 1 78 ? 5.371 2.069 5.290 1.00 89.94 78 GLU A N 1
ATOM 613 C CA . GLU A 1 78 ? 6.593 1.650 4.578 1.00 89.94 78 GLU A CA 1
ATOM 614 C C . GLU A 1 78 ? 6.467 0.236 3.995 1.00 89.94 78 GLU A C 1
ATOM 616 O O . GLU A 1 78 ? 6.908 -0.047 2.886 1.00 89.94 78 GLU A O 1
ATOM 621 N N . ALA A 1 79 ? 5.813 -0.674 4.717 1.00 90.88 79 ALA A N 1
ATOM 622 C CA . ALA A 1 79 ? 5.604 -2.030 4.227 1.00 90.88 79 ALA A CA 1
ATOM 623 C C . ALA A 1 79 ? 4.634 -2.101 3.037 1.00 90.88 79 ALA A C 1
ATOM 625 O O . ALA A 1 79 ? 4.791 -2.962 2.169 1.00 90.88 79 ALA A O 1
ATOM 626 N N . ILE A 1 80 ? 3.624 -1.225 3.001 1.00 89.56 80 ILE A N 1
ATOM 627 C CA . ILE A 1 80 ? 2.722 -1.069 1.853 1.00 89.56 80 ILE A CA 1
ATOM 628 C C . ILE A 1 80 ? 3.463 -0.416 0.680 1.00 89.56 80 ILE A C 1
ATOM 630 O O . ILE A 1 80 ? 3.244 -0.810 -0.466 1.00 89.56 80 ILE A O 1
ATOM 634 N N . ASP A 1 81 ? 4.383 0.501 0.965 1.00 88.31 81 ASP A N 1
ATOM 635 C CA . ASP A 1 81 ? 5.266 1.132 -0.014 1.00 88.31 81 ASP A CA 1
ATOM 636 C C . ASP A 1 81 ? 6.139 0.081 -0.724 1.00 88.31 81 ASP A C 1
ATOM 638 O O . ASP A 1 81 ? 6.028 -0.151 -1.931 1.00 88.31 81 ASP A O 1
ATOM 642 N N . ALA A 1 82 ? 6.887 -0.698 0.061 1.00 86.75 82 ALA A N 1
ATOM 643 C CA . ALA A 1 82 ? 7.710 -1.801 -0.424 1.00 86.75 82 ALA A CA 1
ATOM 644 C C . ALA A 1 82 ? 6.895 -2.895 -1.135 1.00 86.75 82 ALA A C 1
ATOM 646 O O . ALA A 1 82 ? 7.369 -3.497 -2.099 1.00 86.75 82 ALA A O 1
ATOM 647 N N . LEU A 1 83 ? 5.668 -3.180 -0.680 1.00 86.25 83 LEU A N 1
ATOM 648 C CA . LEU A 1 83 ? 4.753 -4.087 -1.381 1.00 86.25 83 LEU A CA 1
ATOM 649 C C . LEU A 1 83 ? 4.367 -3.543 -2.760 1.00 86.25 83 LEU A C 1
ATOM 651 O O . LEU A 1 83 ? 4.271 -4.315 -3.709 1.00 86.25 83 LEU A O 1
ATOM 655 N N . THR A 1 84 ? 4.119 -2.241 -2.865 1.00 84.75 84 THR A N 1
ATOM 656 C CA . THR A 1 84 ? 3.714 -1.609 -4.122 1.00 84.75 84 THR A CA 1
ATOM 657 C C . THR A 1 84 ? 4.852 -1.668 -5.135 1.00 84.75 84 THR A C 1
ATOM 659 O O . THR A 1 84 ? 4.616 -2.072 -6.271 1.00 84.75 84 THR A O 1
ATOM 662 N N . TYR A 1 85 ? 6.093 -1.404 -4.717 1.00 80.25 85 TYR A N 1
ATOM 663 C CA . TYR A 1 85 ? 7.262 -1.611 -5.576 1.00 80.25 85 TYR A CA 1
ATOM 664 C C . TYR A 1 85 ? 7.432 -3.080 -5.996 1.00 80.25 85 TYR A C 1
ATOM 666 O O . TYR A 1 85 ? 7.536 -3.345 -7.191 1.00 80.25 85 TYR A O 1
ATOM 674 N N . ASP A 1 86 ? 7.362 -4.041 -5.063 1.00 80.69 86 ASP A N 1
ATOM 675 C CA . ASP A 1 86 ? 7.434 -5.486 -5.370 1.00 80.69 86 ASP A CA 1
ATOM 676 C C . ASP A 1 86 ? 6.347 -5.898 -6.385 1.00 80.69 86 ASP A C 1
ATOM 678 O O . ASP A 1 86 ? 6.608 -6.640 -7.331 1.00 80.69 86 ASP A O 1
ATOM 682 N N . TYR A 1 87 ? 5.133 -5.352 -6.245 1.00 77.44 87 TYR A N 1
ATOM 683 C CA . TYR A 1 87 ? 4.019 -5.578 -7.166 1.00 77.44 87 TYR A CA 1
ATOM 684 C C . TYR A 1 87 ? 4.284 -4.996 -8.562 1.00 77.44 87 TYR A C 1
ATOM 686 O O . TYR A 1 87 ? 4.034 -5.671 -9.565 1.00 77.44 87 TYR A O 1
ATOM 694 N N . LEU A 1 88 ? 4.772 -3.756 -8.653 1.00 75.12 88 LEU A N 1
ATOM 695 C CA . LEU A 1 88 ? 5.096 -3.102 -9.926 1.00 75.12 88 LEU A CA 1
ATOM 696 C C . LEU A 1 88 ? 6.217 -3.842 -10.668 1.00 75.12 88 LEU A C 1
ATOM 698 O O . LEU A 1 88 ? 6.118 -4.047 -11.878 1.00 75.12 88 LEU A O 1
ATOM 702 N N . GLU A 1 89 ? 7.235 -4.305 -9.939 1.00 74.56 89 GLU A N 1
ATOM 703 C CA . GLU A 1 89 ? 8.316 -5.119 -10.494 1.00 74.56 89 GLU A CA 1
ATOM 704 C C . GLU A 1 89 ? 7.821 -6.494 -10.974 1.00 74.56 89 GLU A C 1
ATOM 706 O O . GLU A 1 89 ? 8.117 -6.894 -12.101 1.00 74.56 89 GLU A O 1
ATOM 711 N N . GLU A 1 90 ? 7.031 -7.218 -10.168 1.00 70.81 90 GLU A N 1
ATOM 712 C CA . GLU A 1 90 ? 6.534 -8.555 -10.536 1.00 70.81 90 GLU A CA 1
ATOM 713 C C . GLU A 1 90 ? 5.523 -8.529 -11.689 1.00 70.81 90 GLU A C 1
ATOM 715 O O . GLU A 1 90 ? 5.452 -9.474 -12.478 1.00 70.81 90 GLU A O 1
ATOM 720 N N . THR A 1 91 ? 4.720 -7.469 -11.798 1.00 63.81 91 THR A N 1
ATOM 721 C CA . THR A 1 91 ? 3.728 -7.349 -12.877 1.00 63.81 91 THR A CA 1
ATOM 722 C C . THR A 1 91 ? 4.331 -6.899 -14.204 1.00 63.81 91 THR A C 1
ATOM 724 O O . THR A 1 91 ? 3.624 -6.924 -15.214 1.00 63.81 91 THR A O 1
ATOM 727 N N . ASN A 1 92 ? 5.621 -6.532 -14.219 1.00 60.00 92 ASN A N 1
ATOM 728 C CA . ASN A 1 92 ? 6.330 -5.978 -15.373 1.00 60.00 92 ASN A CA 1
ATOM 729 C C . ASN A 1 92 ? 5.507 -4.881 -16.071 1.00 60.00 92 ASN A C 1
ATOM 731 O O . ASN A 1 92 ? 5.514 -4.766 -17.298 1.00 60.00 92 ASN A O 1
ATOM 735 N N . VAL A 1 93 ? 4.726 -4.129 -15.287 1.00 56.75 93 VAL A N 1
ATOM 736 C CA . VAL A 1 93 ? 3.929 -3.017 -15.792 1.00 56.75 93 VAL A CA 1
ATOM 737 C C . VAL A 1 93 ? 4.926 -1.971 -16.260 1.00 56.75 93 VAL A C 1
ATOM 739 O O . VAL A 1 93 ? 5.701 -1.456 -15.460 1.00 56.75 93 VAL A O 1
ATOM 742 N N . ASP A 1 94 ? 4.924 -1.687 -17.562 1.00 52.25 94 ASP A N 1
ATOM 743 C CA . ASP A 1 94 ? 5.726 -0.639 -18.196 1.00 52.25 94 ASP A CA 1
ATOM 744 C C . ASP A 1 94 ? 5.266 0.758 -17.721 1.00 52.25 94 ASP A C 1
ATOM 746 O O . ASP A 1 94 ? 4.683 1.530 -18.480 1.00 52.25 94 ASP A O 1
ATOM 750 N N . TRP A 1 95 ? 5.495 1.083 -16.445 1.00 52.78 95 TRP A N 1
ATOM 751 C CA . TRP A 1 95 ? 5.266 2.413 -15.868 1.00 52.78 95 TRP A CA 1
ATOM 752 C C . TRP A 1 95 ? 6.438 3.369 -16.141 1.00 52.78 95 TRP A C 1
ATOM 754 O O . TRP A 1 95 ? 6.273 4.584 -16.078 1.00 52.78 95 TRP A O 1
ATOM 764 N N . TYR A 1 96 ? 7.598 2.797 -16.484 1.00 40.75 96 TYR A N 1
ATOM 765 C CA . TYR A 1 96 ? 8.896 3.462 -16.613 1.00 40.75 96 TYR A CA 1
ATOM 766 C C . TYR A 1 96 ? 9.207 3.981 -18.033 1.00 40.75 96 TYR A C 1
ATOM 768 O O . TYR A 1 96 ? 10.124 4.776 -18.221 1.00 40.75 96 TYR A O 1
ATOM 776 N N . ASN A 1 97 ? 8.473 3.564 -19.074 1.00 41.81 97 ASN A N 1
ATOM 777 C CA . ASN A 1 97 ? 8.846 3.917 -20.448 1.00 41.81 97 ASN A CA 1
ATOM 778 C C . ASN A 1 97 ? 8.278 5.285 -20.876 1.00 41.81 97 ASN A C 1
ATOM 780 O O . ASN A 1 97 ? 7.164 5.370 -21.383 1.00 41.81 97 ASN A O 1
ATOM 784 N N . ASN A 1 98 ? 9.083 6.336 -20.679 1.00 43.31 98 ASN A N 1
ATOM 785 C CA . ASN A 1 98 ? 9.123 7.639 -21.375 1.00 43.31 98 ASN A CA 1
ATOM 786 C C . ASN A 1 98 ? 7.835 8.500 -21.470 1.00 43.31 98 ASN A C 1
ATOM 788 O O . ASN A 1 98 ? 7.888 9.561 -22.086 1.00 43.31 98 ASN A O 1
ATOM 792 N N . ASP A 1 99 ? 6.717 8.079 -20.876 1.00 49.25 99 ASP A N 1
ATOM 793 C CA . ASP A 1 99 ? 5.422 8.793 -20.899 1.00 49.25 99 ASP A CA 1
ATOM 794 C C . ASP A 1 99 ? 4.834 9.019 -19.488 1.00 49.25 99 ASP A C 1
ATOM 796 O O . ASP A 1 99 ? 3.925 9.820 -19.314 1.00 49.25 99 ASP A O 1
ATOM 800 N N . GLY A 1 100 ? 5.382 8.357 -18.457 1.00 54.25 100 GLY A N 1
ATOM 801 C CA . GLY A 1 100 ? 4.905 8.457 -17.073 1.00 54.25 100 GLY A CA 1
ATOM 802 C C . GLY A 1 100 ? 3.554 7.761 -16.870 1.00 54.25 100 GLY A C 1
ATOM 803 O O . GLY A 1 100 ? 2.492 8.277 -17.217 1.00 54.25 100 GLY A O 1
ATOM 804 N N . GLY A 1 101 ? 3.567 6.559 -16.291 1.00 59.34 101 GLY A N 1
ATOM 805 C CA . GLY A 1 101 ? 2.331 5.871 -15.907 1.00 59.34 101 GLY A CA 1
ATOM 806 C C . GLY A 1 101 ? 1.847 6.330 -14.535 1.00 59.34 101 GLY A C 1
ATOM 807 O O . GLY A 1 101 ? 2.624 6.305 -13.588 1.00 59.34 101 GLY A O 1
ATOM 808 N N . TYR A 1 102 ? 0.574 6.696 -14.393 1.00 70.38 102 TYR A N 1
ATOM 809 C CA . TYR A 1 102 ? -0.058 6.821 -13.077 1.00 70.38 102 TYR A CA 1
ATOM 810 C C . TYR A 1 102 ? -1.054 5.689 -12.876 1.00 70.38 102 TYR A C 1
ATOM 812 O O . TYR A 1 102 ? -1.669 5.189 -13.827 1.00 70.38 102 TYR A O 1
ATOM 820 N N . GLY A 1 103 ? -1.226 5.278 -11.629 1.00 75.38 103 GLY A N 1
ATOM 821 C CA . GLY A 1 103 ? -2.225 4.281 -11.324 1.00 75.38 103 GLY A CA 1
ATOM 822 C C . GLY A 1 103 ? -2.441 4.037 -9.851 1.00 75.38 103 GLY A C 1
ATOM 823 O O . GLY A 1 103 ? -1.799 4.627 -8.987 1.00 75.38 103 GLY A O 1
ATOM 824 N N . ASP A 1 104 ? -3.376 3.130 -9.601 1.00 81.06 104 ASP A N 1
ATOM 825 C CA . ASP A 1 104 ? -3.781 2.743 -8.261 1.00 81.06 104 ASP A CA 1
ATOM 826 C C . ASP A 1 104 ? -3.630 1.234 -8.071 1.00 81.06 104 ASP A C 1
ATOM 828 O O . ASP A 1 104 ? -4.232 0.424 -8.793 1.00 81.06 104 ASP A O 1
ATOM 832 N N . LEU A 1 105 ? -2.868 0.847 -7.051 1.00 82.69 105 LEU A N 1
ATOM 833 C CA . LEU A 1 105 ? -2.857 -0.510 -6.526 1.00 82.69 105 LEU A CA 1
ATOM 834 C C . LEU A 1 105 ? -3.955 -0.640 -5.469 1.00 82.69 105 LEU A C 1
ATOM 836 O O . LEU A 1 105 ? -3.935 0.035 -4.442 1.00 82.69 105 LEU A O 1
ATOM 840 N N . VAL A 1 106 ? -4.905 -1.547 -5.698 1.00 84.38 106 VAL A N 1
ATOM 841 C CA . VAL A 1 106 ? -5.983 -1.846 -4.751 1.00 84.38 106 VAL A CA 1
ATOM 842 C C . VAL A 1 106 ? -5.731 -3.198 -4.096 1.00 84.38 106 VAL A C 1
ATOM 844 O O . VAL A 1 106 ? -5.742 -4.246 -4.749 1.00 84.38 106 VAL A O 1
ATOM 847 N N . ILE A 1 107 ? -5.561 -3.184 -2.780 1.00 85.00 107 ILE A N 1
ATOM 848 C CA . ILE A 1 107 ? -5.422 -4.371 -1.941 1.00 85.00 107 ILE A CA 1
ATOM 849 C C . ILE A 1 107 ? -6.775 -4.634 -1.278 1.00 85.00 107 ILE A C 1
ATOM 851 O O . ILE A 1 107 ? -7.208 -3.885 -0.403 1.00 85.00 107 ILE A O 1
ATOM 855 N N . ASP A 1 108 ? -7.443 -5.709 -1.692 1.00 85.25 108 ASP A N 1
ATOM 856 C CA . ASP A 1 108 ? -8.679 -6.193 -1.078 1.00 85.25 108 ASP A CA 1
ATOM 857 C C . ASP A 1 108 ? -8.321 -7.215 0.010 1.00 85.25 108 ASP A C 1
ATOM 859 O O . ASP A 1 108 ? -7.922 -8.358 -0.260 1.00 85.25 108 ASP A O 1
ATOM 863 N N . VAL A 1 109 ? -8.436 -6.772 1.261 1.00 84.31 109 VAL A N 1
ATOM 864 C CA . VAL A 1 109 ? -8.020 -7.535 2.440 1.00 84.31 109 VAL A CA 1
ATOM 865 C C . VAL A 1 109 ? -8.979 -8.703 2.699 1.00 84.31 109 VAL A C 1
ATOM 867 O O . VAL A 1 109 ? -8.561 -9.782 3.127 1.00 84.31 109 VAL A O 1
ATOM 870 N N . GLN A 1 110 ? -10.266 -8.523 2.392 1.00 75.75 110 GLN A N 1
ATOM 871 C CA . GLN A 1 110 ? -11.311 -9.532 2.582 1.00 75.75 110 GLN A CA 1
ATOM 872 C C . GLN A 1 110 ? -11.174 -10.692 1.586 1.00 75.75 110 GLN A C 1
ATOM 874 O O . GLN A 1 110 ? -11.359 -11.858 1.946 1.00 75.75 110 GLN A O 1
ATOM 879 N N . ARG A 1 111 ? -10.815 -10.392 0.335 1.00 68.69 111 ARG A N 1
ATOM 880 C CA . ARG A 1 111 ? -10.644 -11.381 -0.737 1.00 68.69 111 ARG A CA 1
ATOM 881 C C . ARG A 1 111 ? -9.249 -11.985 -0.822 1.00 68.69 111 ARG A C 1
ATOM 883 O O . ARG A 1 111 ? -9.050 -12.852 -1.672 1.00 68.69 111 ARG A O 1
ATOM 890 N N . TRP A 1 112 ? -8.306 -11.561 0.026 1.00 65.75 112 TRP A N 1
ATOM 891 C CA . TRP A 1 112 ? -6.893 -11.958 -0.075 1.00 65.75 112 TRP A CA 1
ATOM 892 C C . TRP A 1 112 ? -6.342 -11.740 -1.491 1.00 65.75 112 TRP A C 1
ATOM 894 O O . TRP A 1 112 ? -5.588 -12.556 -2.023 1.00 65.75 112 TRP A O 1
ATOM 904 N N . SER A 1 113 ? -6.777 -10.660 -2.138 1.00 58.59 113 SER A N 1
ATOM 905 C CA . SER A 1 113 ? -6.480 -10.404 -3.541 1.00 58.59 113 SER A CA 1
ATOM 906 C C . SER A 1 113 ? -6.070 -8.959 -3.731 1.00 58.59 113 SER A C 1
ATOM 908 O O . SER A 1 113 ? -6.638 -8.060 -3.125 1.00 58.59 113 SER A O 1
ATOM 910 N N . GLN A 1 114 ? -5.122 -8.742 -4.622 1.00 62.03 114 GLN A N 1
ATOM 911 C CA . GLN A 1 114 ? -4.634 -7.426 -5.002 1.00 62.03 114 GLN A CA 1
ATOM 912 C C . GLN A 1 114 ? -4.852 -7.272 -6.500 1.00 62.03 114 GLN A C 1
ATOM 914 O O . GLN A 1 114 ? -4.627 -8.209 -7.273 1.00 62.03 114 GLN A O 1
ATOM 919 N N . LYS A 1 115 ? -5.380 -6.119 -6.892 1.00 63.00 115 LYS A N 1
ATOM 920 C CA . LYS A 1 115 ? -5.720 -5.793 -8.270 1.00 63.00 115 LYS A CA 1
ATOM 921 C C . LYS A 1 115 ? -5.238 -4.389 -8.575 1.00 63.00 115 LYS A C 1
ATOM 923 O O . LYS A 1 115 ? -5.391 -3.488 -7.758 1.00 63.00 115 LYS A O 1
ATOM 928 N N . ILE A 1 116 ? -4.742 -4.200 -9.787 1.00 55.78 116 ILE A N 1
ATOM 929 C CA . ILE A 1 116 ? -4.621 -2.866 -10.360 1.00 55.78 116 ILE A CA 1
ATOM 930 C C . ILE A 1 116 ? -6.040 -2.334 -10.596 1.00 55.78 116 ILE A C 1
ATOM 932 O O . ILE A 1 116 ? -6.864 -3.024 -11.203 1.00 55.78 116 ILE A O 1
ATOM 936 N N . GLY A 1 117 ? -6.332 -1.145 -10.071 1.00 57.16 117 GLY A N 1
ATOM 937 C CA . GLY A 1 117 ? -7.609 -0.464 -10.270 1.00 57.16 117 GLY A CA 1
ATOM 938 C C . GLY A 1 117 ? -7.639 0.272 -11.605 1.00 57.16 117 GLY A C 1
ATOM 939 O O . GLY A 1 117 ? -8.320 -0.148 -12.541 1.00 57.16 117 GLY A O 1
ATOM 940 N N . HIS A 1 118 ? -6.882 1.362 -11.692 1.00 45.06 118 HIS A N 1
ATOM 941 C CA . HIS A 1 118 ? -6.739 2.180 -12.890 1.00 45.06 118 HIS A CA 1
ATOM 942 C C . HIS A 1 118 ? -5.250 2.332 -13.195 1.00 45.06 118 HIS A C 1
ATOM 944 O O . HIS A 1 118 ? -4.477 2.640 -12.298 1.00 45.06 118 HIS A O 1
ATOM 950 N N . VAL A 1 119 ? -4.846 2.090 -14.438 1.00 46.88 119 VAL A N 1
ATOM 951 C CA . VAL A 1 119 ? -3.560 2.550 -14.973 1.00 46.88 119 VAL A CA 1
ATOM 952 C C . VAL A 1 119 ? -3.935 3.392 -16.164 1.00 46.88 119 VAL A C 1
ATOM 954 O O . VAL A 1 119 ? -4.548 2.884 -17.106 1.00 46.88 119 VAL A O 1
ATOM 957 N N . ALA A 1 120 ? -3.619 4.673 -16.101 1.00 39.97 120 ALA A N 1
ATOM 958 C CA . ALA A 1 120 ? -3.813 5.556 -17.227 1.00 39.97 120 ALA A CA 1
ATOM 959 C C . ALA A 1 120 ? -2.473 6.173 -17.617 1.00 39.97 120 ALA A C 1
ATOM 961 O O . ALA A 1 120 ? -1.607 6.460 -16.792 1.00 39.97 120 ALA A O 1
ATOM 962 N N . LYS A 1 121 ? -2.289 6.266 -18.931 1.00 38.44 121 LYS A N 1
ATOM 963 C CA . LYS A 1 121 ? -1.138 6.903 -19.559 1.00 38.44 121 LYS A CA 1
ATOM 964 C C . LYS A 1 121 ? -1.417 8.397 -19.613 1.00 38.44 121 LYS A C 1
ATOM 966 O O . LYS A 1 121 ? -2.546 8.780 -19.937 1.00 38.44 121 LYS A O 1
ATOM 971 N N . VAL A 1 122 ? -0.434 9.226 -19.286 1.00 35.47 122 VAL A N 1
ATOM 972 C CA . VAL A 1 122 ? -0.508 10.651 -19.610 1.00 35.47 122 VAL A CA 1
ATOM 973 C C . VAL A 1 122 ? 0.004 10.801 -21.037 1.00 35.47 122 VAL A C 1
ATOM 975 O O . VAL A 1 122 ? 1.179 11.053 -21.243 1.00 35.47 122 VAL A O 1
ATOM 978 N N . GLU A 1 123 ? -0.879 10.641 -22.027 1.00 29.05 123 GLU A N 1
ATOM 979 C CA . GLU A 1 123 ? -0.526 11.026 -23.397 1.00 29.05 123 GLU A CA 1
ATOM 980 C C . GLU A 1 123 ? -0.335 12.556 -23.419 1.00 29.05 123 GLU A C 1
ATOM 982 O O . GLU A 1 123 ? -1.314 13.300 -23.291 1.00 29.05 123 GLU A O 1
ATOM 987 N N . PHE A 1 124 ? 0.915 13.021 -23.516 1.00 35.22 124 PHE A N 1
ATOM 988 C CA . PHE A 1 124 ? 1.242 14.426 -23.795 1.00 35.22 124 PHE A CA 1
ATOM 989 C C . PHE A 1 124 ? 1.176 14.736 -25.296 1.00 35.22 124 PHE A C 1
ATOM 991 O O . PHE A 1 124 ? 1.673 13.923 -26.111 1.00 35.22 124 PHE A O 1
#